Protein AF-A0A5M4AJY7-F1 (afdb_monomer)

Sequence (161 aa):
MRKLVIILLVLPFFTACNQKELKKLKEENAQLTQIAQKRDSTINDFVESFQAIAANLDSIKVKEKLISVQAAGEQTADSKTQVLNDLNLVKSQLNKNKADLADLNNKLKNSWYRNSKLKKLTESLQRQIQEKEESVANLTSQVAALNGKVDNLNGQVAELK

Nearest PDB structures (foldseek):
  6r2g-assembly1_A  TM=5.603E-01  e=1.953E-02  Human immunodeficiency virus 1
  6z6f-assembly1_C  TM=4.896E-01  e=7.354E+00  Saccharomyces cerevisiae S288C
  8ts7-assembly1_B  TM=2.475E-01  e=8.684E+00  Homo sapiens

pLDDT: mean 84.33, std 14.58, range [39.09, 98.19]

Radius of gyration: 32.58 Å; Cα contacts (8 Å, |Δi|>4): 68; chains: 1; bounding box: 84×26×102 Å

Secondary structure (DSSP, 8-state):
-HHHHHHHHHHHHHHHHHHHHHHHHHHHHHHHHHHHHHHHHHHHHHHHHHHHHHHHHHHHHHHHHHHHHHHHS---HHHHHHHHHHHHHHHHHHHHHHHHHHHHHHHHHH-SS--HHHHHHHHHHHHHHHHHHHHHHHHHHHHHHHHHHHHHHHHHHHHT-

Mean predicted aligned error: 9.87 Å

Foldseek 3Di:
DVVVVVVVVCVVVVVVVVVVVVVVVVVVVVVVVVVVVVVVVLVVVLVVLLVVLVVLLVVLVVLLVVLVVLLVDDDDPVSLVVSVVSLVVSVVSLVVSVVSLVVSVVSLVPDPDNDPVSVVSSVVSVVSSVVSVVSSVVSVVSSVVSVVVVVVVVVVVVVVD

Structure (mmCIF, N/CA/C/O backbone):
data_AF-A0A5M4AJY7-F1
#
_entry.id   AF-A0A5M4AJY7-F1
#
loop_
_atom_site.group_PDB
_atom_site.id
_atom_site.type_symbol
_atom_site.label_atom_id
_atom_site.label_alt_id
_atom_site.label_comp_id
_atom_site.label_asym_id
_atom_site.label_entity_id
_atom_site.label_seq_id
_atom_site.pdbx_PDB_ins_code
_atom_site.Cartn_x
_atom_site.Cartn_y
_atom_site.Cartn_z
_atom_site.occupancy
_atom_site.B_iso_or_equiv
_atom_site.auth_seq_id
_atom_site.auth_comp_id
_atom_site.auth_asym_id
_atom_site.auth_atom_id
_atom_site.pdbx_PDB_model_num
ATOM 1 N N . MET A 1 1 ? 49.028 14.891 -63.695 1.00 53.78 1 MET A N 1
ATOM 2 C CA . MET A 1 1 ? 47.656 15.362 -63.383 1.00 53.78 1 MET A CA 1
ATOM 3 C C . MET A 1 1 ? 46.596 14.255 -63.414 1.00 53.78 1 MET A C 1
ATOM 5 O O . MET A 1 1 ? 45.848 14.161 -62.456 1.00 53.78 1 MET A O 1
ATOM 9 N N . ARG A 1 2 ? 46.564 13.348 -64.409 1.00 56.50 2 ARG A N 1
ATOM 10 C CA . ARG A 1 2 ? 45.576 12.237 -64.463 1.00 56.50 2 ARG A CA 1
ATOM 11 C C . ARG A 1 2 ? 45.556 11.308 -63.231 1.00 56.50 2 ARG A C 1
ATOM 13 O O . ARG A 1 2 ? 44.486 10.900 -62.805 1.00 56.50 2 ARG A O 1
ATOM 20 N N . LYS A 1 3 ? 46.713 11.024 -62.616 1.00 57.00 3 LYS A N 1
ATOM 21 C CA . LYS A 1 3 ? 46.808 10.163 -61.416 1.00 57.00 3 LYS A CA 1
ATOM 22 C C . LYS A 1 3 ? 46.271 10.817 -60.128 1.00 57.00 3 LYS A C 1
ATOM 24 O O . LYS A 1 3 ? 45.820 10.105 -59.244 1.00 57.00 3 LYS A O 1
ATOM 29 N N . LEU A 1 4 ? 46.272 12.153 -60.039 1.00 66.38 4 LEU A N 1
ATOM 30 C CA . LEU A 1 4 ? 45.750 12.888 -58.875 1.00 66.38 4 LEU A CA 1
ATOM 31 C C . LEU A 1 4 ? 44.217 12.976 -58.893 1.00 66.38 4 LEU A C 1
ATOM 33 O O . LEU A 1 4 ? 43.587 12.905 -57.843 1.00 66.38 4 LEU A O 1
ATOM 37 N N . VAL A 1 5 ? 43.615 13.046 -60.085 1.00 67.56 5 VAL A N 1
ATOM 38 C CA . VAL A 1 5 ? 42.151 13.045 -60.261 1.00 67.56 5 VAL A CA 1
ATOM 39 C C . VAL A 1 5 ? 41.536 11.717 -59.805 1.00 67.56 5 VAL A C 1
ATOM 41 O O . VAL A 1 5 ? 40.481 11.712 -59.183 1.00 67.56 5 VAL A O 1
ATOM 44 N N . ILE A 1 6 ? 42.222 10.594 -60.041 1.00 65.00 6 ILE A N 1
ATOM 45 C CA . ILE A 1 6 ? 41.761 9.263 -59.615 1.00 65.00 6 ILE A CA 1
ATOM 46 C C . ILE A 1 6 ? 41.786 9.133 -58.083 1.00 65.00 6 ILE A C 1
ATOM 48 O O . ILE A 1 6 ? 40.860 8.581 -57.504 1.00 65.00 6 ILE A O 1
ATOM 52 N N . ILE A 1 7 ? 42.793 9.695 -57.408 1.00 65.94 7 ILE A N 1
ATOM 53 C CA . ILE A 1 7 ? 42.890 9.659 -55.938 1.00 65.94 7 ILE A CA 1
ATOM 54 C C . ILE A 1 7 ? 41.793 10.519 -55.289 1.00 65.94 7 ILE A C 1
ATOM 56 O O . ILE A 1 7 ? 41.154 10.080 -54.335 1.00 65.94 7 ILE A O 1
ATOM 60 N N . LEU A 1 8 ? 41.517 11.706 -55.841 1.00 66.25 8 LEU A N 1
ATOM 61 C CA . LEU A 1 8 ? 40.470 12.606 -55.340 1.00 66.25 8 LEU A CA 1
ATOM 62 C C . LEU A 1 8 ? 39.055 12.009 -55.490 1.00 66.25 8 LEU A C 1
ATOM 64 O O . LEU A 1 8 ? 38.184 12.266 -54.663 1.00 66.25 8 LEU A O 1
ATOM 68 N N . LEU A 1 9 ? 38.836 11.187 -56.520 1.00 63.81 9 LEU A N 1
ATOM 69 C CA . LEU A 1 9 ? 37.535 10.584 -56.826 1.00 63.81 9 LEU A CA 1
ATOM 70 C C . LEU A 1 9 ? 37.232 9.326 -55.987 1.00 63.81 9 LEU A C 1
ATOM 72 O O . LEU A 1 9 ? 36.068 8.984 -55.794 1.00 63.81 9 LEU A O 1
ATOM 76 N N . VAL A 1 10 ? 38.259 8.662 -55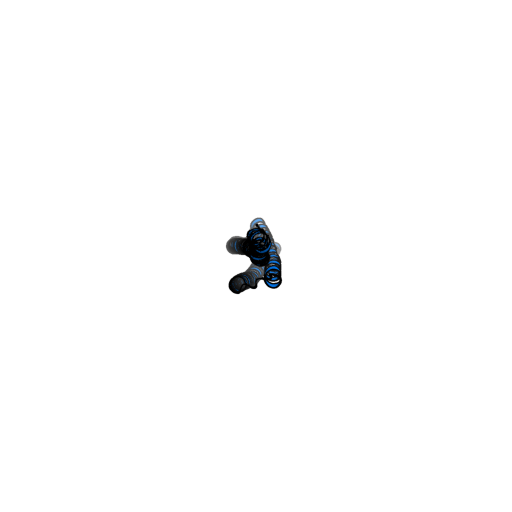.442 1.00 62.34 10 VAL A N 1
ATOM 77 C CA . VAL A 1 10 ? 38.122 7.431 -54.635 1.00 62.34 10 VAL A CA 1
ATOM 78 C C . VAL A 1 10 ? 38.022 7.722 -53.125 1.00 62.34 10 VAL A C 1
ATOM 80 O O . VAL A 1 10 ? 37.412 6.953 -52.383 1.00 62.34 10 VAL A O 1
ATOM 83 N N . LEU A 1 11 ? 38.535 8.866 -52.663 1.00 62.34 11 LEU A N 1
ATOM 84 C CA . LEU A 1 11 ? 38.454 9.334 -51.269 1.00 62.34 11 LEU A CA 1
ATOM 85 C C . LEU A 1 11 ? 37.031 9.382 -50.654 1.00 62.34 11 LEU A C 1
ATOM 87 O O . LEU A 1 11 ? 36.881 8.932 -49.516 1.00 62.34 11 LEU A O 1
ATOM 91 N N . PRO A 1 12 ? 35.971 9.851 -51.347 1.00 63.47 12 PRO A N 1
ATOM 92 C CA . PRO A 1 12 ? 34.622 9.877 -50.770 1.00 63.47 12 PRO A CA 1
ATOM 93 C C . PRO A 1 12 ? 33.947 8.495 -50.677 1.00 63.47 12 PRO A C 1
ATOM 95 O O . PRO A 1 12 ? 32.970 8.346 -49.945 1.00 63.47 12 PRO A O 1
ATOM 98 N N . PHE A 1 13 ? 34.457 7.463 -51.362 1.00 60.03 13 PHE A N 1
ATOM 99 C CA . PHE A 1 13 ? 33.889 6.110 -51.271 1.00 60.03 13 PHE A CA 1
ATOM 100 C C . PHE A 1 13 ? 34.256 5.391 -49.963 1.00 60.03 13 PHE A C 1
ATOM 102 O O . PHE A 1 13 ? 33.486 4.554 -49.492 1.00 60.03 13 PHE A O 1
ATOM 109 N N . PHE A 1 14 ? 35.378 5.749 -49.327 1.00 60.59 14 PHE A N 1
ATOM 110 C CA . PHE A 1 14 ? 35.806 5.142 -48.060 1.00 60.59 14 PHE A CA 1
ATOM 111 C C . PHE A 1 14 ? 35.078 5.706 -46.826 1.00 60.59 14 PHE A C 1
ATOM 113 O O . PHE A 1 14 ? 34.968 5.016 -45.815 1.00 60.59 14 PHE A O 1
ATOM 120 N N . THR A 1 15 ? 34.525 6.921 -46.890 1.00 63.16 15 THR A N 1
ATOM 121 C CA . THR A 1 15 ? 33.803 7.539 -45.759 1.00 63.16 15 THR A CA 1
ATOM 122 C C . THR A 1 15 ? 32.317 7.164 -45.709 1.00 63.16 15 THR A C 1
ATOM 124 O O . THR A 1 15 ? 31.714 7.171 -44.634 1.00 63.16 15 THR A O 1
ATOM 127 N N . ALA A 1 16 ? 31.727 6.764 -46.840 1.00 62.34 16 ALA A N 1
ATOM 128 C CA . ALA A 1 16 ? 30.310 6.405 -46.938 1.00 62.34 16 ALA A CA 1
ATOM 129 C C . ALA A 1 16 ? 29.946 5.085 -46.221 1.00 62.34 16 ALA A C 1
ATOM 131 O O . ALA A 1 16 ? 28.812 4.930 -45.762 1.00 62.34 16 ALA A O 1
ATOM 132 N N . CYS A 1 17 ? 30.890 4.142 -46.095 1.00 62.62 17 CYS A N 1
ATOM 133 C CA . CYS A 1 17 ? 30.642 2.847 -45.446 1.00 62.62 17 CYS A CA 1
ATOM 134 C C . CYS A 1 17 ? 30.515 2.988 -43.914 1.00 62.62 17 CYS A C 1
ATOM 136 O O . CYS A 1 17 ? 29.561 2.486 -43.322 1.00 62.62 17 CYS A O 1
ATOM 138 N N . ASN A 1 18 ? 31.378 3.801 -43.292 1.00 72.88 18 ASN A N 1
ATOM 139 C CA . ASN A 1 18 ? 31.342 4.062 -41.847 1.00 72.88 18 ASN A CA 1
ATOM 140 C C . ASN A 1 18 ? 30.140 4.915 -41.412 1.00 72.88 18 ASN A C 1
ATOM 142 O O . ASN A 1 18 ? 29.710 4.843 -40.264 1.00 72.88 18 ASN A O 1
ATOM 146 N N . GLN A 1 19 ? 29.566 5.726 -42.307 1.00 81.31 19 GLN A N 1
ATOM 147 C CA . GLN A 1 19 ? 28.459 6.617 -41.955 1.00 81.31 19 GLN A CA 1
ATOM 148 C C . GLN A 1 19 ? 27.143 5.864 -41.705 1.00 81.31 19 GLN A C 1
ATOM 150 O O . GLN A 1 19 ? 26.366 6.268 -40.838 1.00 81.31 19 GLN A O 1
ATOM 155 N N . LYS A 1 20 ? 26.894 4.759 -42.426 1.00 84.38 20 LYS A N 1
ATOM 156 C CA . LYS A 1 20 ? 25.706 3.912 -42.211 1.00 84.38 20 LYS A CA 1
ATOM 157 C C . LYS A 1 20 ? 25.772 3.186 -40.871 1.00 84.38 20 LYS A C 1
ATOM 159 O O . LYS A 1 20 ? 24.798 3.205 -40.124 1.00 84.38 20 LYS A O 1
ATOM 164 N N . GLU A 1 21 ? 26.922 2.598 -40.557 1.00 86.88 21 GLU A N 1
ATOM 165 C CA . GLU A 1 21 ? 27.152 1.912 -39.284 1.00 86.88 21 GLU A CA 1
ATOM 166 C C . GLU A 1 21 ? 27.113 2.892 -38.105 1.00 86.88 21 GLU A C 1
ATOM 168 O O . GLU A 1 21 ? 26.414 2.645 -37.126 1.00 86.88 21 GLU A O 1
ATOM 173 N N . LEU A 1 22 ? 27.740 4.067 -38.240 1.00 87.88 22 LEU A N 1
ATOM 174 C CA . LEU A 1 22 ? 27.669 5.133 -37.239 1.00 87.88 22 LEU A CA 1
ATOM 175 C C . LEU A 1 22 ? 26.232 5.618 -37.008 1.00 87.88 22 LEU A C 1
ATOM 177 O O . LEU A 1 22 ? 25.845 5.875 -35.869 1.00 87.88 22 LEU A O 1
ATOM 181 N N . LYS A 1 23 ? 25.434 5.764 -38.073 1.00 90.69 23 LYS A N 1
ATOM 182 C CA . LYS A 1 23 ? 24.021 6.143 -37.954 1.00 90.69 23 LYS A CA 1
ATOM 183 C C . LYS A 1 23 ? 23.225 5.065 -37.213 1.00 90.69 23 LYS A C 1
ATOM 185 O O . LYS A 1 23 ? 22.510 5.405 -36.278 1.00 90.69 23 LYS A O 1
ATOM 190 N N . LYS A 1 24 ? 23.418 3.790 -37.564 1.00 92.56 24 LYS A N 1
ATOM 191 C CA . LYS A 1 24 ? 22.776 2.653 -36.889 1.00 92.56 24 LYS A CA 1
ATOM 192 C C . LYS A 1 24 ? 23.150 2.586 -35.404 1.00 92.56 24 LYS A C 1
ATOM 194 O O . LYS A 1 24 ? 22.266 2.504 -34.564 1.00 92.56 24 LYS A O 1
ATOM 199 N N . LEU A 1 25 ? 24.436 2.720 -35.074 1.00 92.38 25 LEU A N 1
ATOM 200 C CA . LEU A 1 25 ? 24.925 2.761 -33.690 1.00 92.38 25 LEU A CA 1
ATOM 201 C C . LEU A 1 25 ? 24.317 3.920 -32.891 1.00 92.38 25 LEU A C 1
ATOM 203 O O . LEU A 1 25 ? 23.956 3.748 -31.730 1.00 92.38 25 LEU A O 1
ATOM 207 N N . LYS A 1 26 ? 24.174 5.105 -33.500 1.00 92.69 26 LYS A N 1
ATOM 208 C CA . LYS A 1 26 ? 23.513 6.252 -32.858 1.00 92.69 26 LYS A CA 1
ATOM 209 C C . LYS A 1 26 ? 22.027 5.996 -32.614 1.00 92.69 26 LYS A C 1
ATOM 211 O O . LYS A 1 26 ? 21.530 6.344 -31.547 1.00 92.69 26 LYS A O 1
ATOM 216 N N . GLU A 1 27 ? 21.332 5.396 -33.575 1.00 95.06 27 GLU A N 1
ATOM 217 C CA . GLU A 1 27 ? 19.918 5.029 -33.439 1.00 95.06 27 GLU A CA 1
ATOM 218 C C . GLU A 1 27 ? 19.717 3.967 -32.349 1.00 95.06 27 GLU A C 1
ATOM 220 O O . GLU A 1 27 ? 18.868 4.146 -31.479 1.00 95.06 27 GLU A O 1
ATOM 225 N N . GLU A 1 28 ? 20.540 2.916 -32.325 1.00 94.81 28 GLU A N 1
ATOM 226 C CA . GLU A 1 28 ? 20.519 1.889 -31.276 1.00 94.81 28 GLU A CA 1
ATOM 227 C C . GLU A 1 28 ? 20.834 2.483 -29.897 1.00 94.81 28 GLU A C 1
ATOM 229 O O . GLU A 1 28 ? 20.140 2.195 -28.924 1.00 94.81 28 GLU A O 1
ATOM 234 N N . ASN A 1 29 ? 21.831 3.366 -29.796 1.00 95.69 29 ASN A N 1
ATOM 235 C CA . ASN A 1 29 ? 22.164 4.036 -28.541 1.00 95.69 29 ASN A CA 1
ATOM 236 C C . ASN A 1 29 ? 21.012 4.927 -28.042 1.00 95.69 29 ASN A C 1
ATOM 238 O O . ASN A 1 29 ? 20.673 4.898 -26.855 1.00 95.69 29 ASN A O 1
ATOM 242 N N . ALA A 1 30 ? 20.361 5.666 -28.945 1.00 94.88 30 ALA A N 1
ATOM 243 C CA . ALA A 1 30 ? 19.185 6.466 -28.619 1.00 94.88 30 ALA A CA 1
ATOM 244 C C . ALA A 1 30 ? 18.017 5.587 -28.139 1.00 94.88 30 ALA A C 1
ATOM 246 O O . ALA A 1 30 ? 17.392 5.899 -27.125 1.00 94.88 30 ALA A O 1
ATOM 247 N N . GLN A 1 31 ? 17.763 4.457 -28.806 1.00 93.88 31 GLN A N 1
ATOM 248 C CA . GLN A 1 31 ? 16.743 3.489 -28.391 1.00 93.88 31 GLN A CA 1
ATOM 249 C C . GLN A 1 31 ? 17.049 2.894 -27.012 1.00 93.88 31 GLN A C 1
ATOM 251 O O . GLN A 1 31 ? 16.179 2.879 -26.143 1.00 93.88 31 GLN A O 1
ATOM 256 N N . LEU A 1 32 ? 18.287 2.452 -26.774 1.00 93.94 32 LEU A N 1
ATOM 257 C CA . LEU A 1 32 ? 18.714 1.926 -25.475 1.00 93.94 32 LEU A CA 1
ATOM 258 C C . LEU A 1 32 ? 18.555 2.967 -24.363 1.00 93.94 32 LEU A C 1
ATOM 260 O O . LEU A 1 32 ? 18.101 2.634 -23.268 1.00 93.94 32 LEU A O 1
ATOM 264 N N . THR A 1 33 ? 18.861 4.232 -24.656 1.00 94.62 33 THR A N 1
ATOM 265 C CA . THR A 1 33 ? 18.693 5.346 -23.715 1.00 94.62 33 THR A CA 1
ATOM 266 C C . THR A 1 33 ? 17.221 5.560 -23.366 1.00 94.62 33 THR A C 1
ATOM 268 O O . THR A 1 33 ? 16.879 5.660 -22.189 1.00 94.62 33 THR A O 1
ATOM 271 N N . GLN A 1 34 ? 16.329 5.552 -24.359 1.00 93.00 34 GLN A N 1
ATOM 272 C CA . GLN A 1 34 ? 14.884 5.665 -24.132 1.00 93.00 34 GLN A CA 1
ATOM 273 C C . GLN A 1 34 ? 14.330 4.488 -23.318 1.00 93.00 34 GLN A C 1
ATOM 275 O O . GLN A 1 34 ? 13.516 4.680 -22.414 1.00 93.00 34 GLN A O 1
ATOM 280 N N . ILE A 1 35 ? 14.784 3.265 -23.604 1.00 89.56 35 ILE A N 1
ATOM 281 C CA . ILE A 1 35 ? 14.399 2.064 -22.853 1.00 89.56 35 ILE A CA 1
ATOM 282 C C . ILE A 1 35 ? 14.857 2.171 -21.393 1.00 89.56 35 ILE A C 1
ATOM 284 O O . ILE A 1 35 ? 14.074 1.870 -20.488 1.00 89.56 35 ILE A O 1
ATOM 288 N N . ALA A 1 36 ? 16.092 2.622 -21.153 1.00 89.06 36 ALA A N 1
ATOM 289 C CA . ALA A 1 36 ? 16.621 2.828 -19.808 1.00 89.06 36 ALA A CA 1
ATOM 290 C C . ALA A 1 36 ? 15.813 3.884 -19.038 1.00 89.06 36 ALA A C 1
ATOM 292 O O . ALA A 1 36 ? 15.354 3.605 -17.934 1.00 89.06 36 ALA A O 1
ATOM 293 N N . GLN A 1 37 ? 15.533 5.038 -19.650 1.00 91.69 37 GLN A N 1
ATOM 294 C CA . GLN A 1 37 ? 14.707 6.089 -19.046 1.00 91.69 37 GLN A CA 1
ATOM 295 C C . GLN A 1 37 ? 13.296 5.593 -18.705 1.00 91.69 37 GLN A C 1
ATOM 297 O O . GLN A 1 37 ? 12.801 5.820 -17.600 1.00 91.69 37 GLN A O 1
ATOM 302 N N . LYS A 1 38 ? 12.655 4.857 -19.623 1.00 88.62 38 LYS A N 1
ATOM 303 C CA . LYS A 1 38 ? 11.323 4.281 -19.392 1.00 88.62 38 LYS A CA 1
ATOM 304 C C . LYS A 1 38 ? 11.333 3.262 -18.253 1.00 88.62 38 LYS A C 1
ATOM 306 O O . LYS A 1 38 ? 10.395 3.219 -17.458 1.00 88.62 38 LYS A O 1
ATOM 311 N N . ARG A 1 39 ? 12.380 2.436 -18.171 1.00 88.31 39 ARG A N 1
ATOM 312 C CA . ARG A 1 39 ? 12.570 1.481 -17.072 1.00 88.31 39 ARG A CA 1
ATOM 313 C C . ARG A 1 39 ? 12.695 2.204 -15.737 1.00 88.31 39 ARG A C 1
ATOM 315 O O . ARG A 1 39 ? 12.022 1.812 -14.792 1.00 88.31 39 ARG A O 1
ATOM 322 N N . ASP A 1 40 ? 13.536 3.228 -15.670 1.00 89.75 40 ASP A N 1
ATOM 323 C CA . ASP A 1 40 ? 13.813 3.939 -14.425 1.00 89.75 40 ASP A CA 1
ATOM 324 C C . ASP A 1 40 ? 12.562 4.680 -13.931 1.00 89.75 40 ASP A C 1
ATOM 326 O O . ASP A 1 40 ? 12.200 4.545 -12.766 1.00 89.75 40 ASP A O 1
ATOM 330 N N . SER A 1 41 ? 11.815 5.330 -14.830 1.00 89.69 41 SER A N 1
ATOM 331 C CA . SER A 1 41 ? 10.500 5.904 -14.501 1.00 89.69 41 SER A CA 1
ATOM 332 C C . SER A 1 41 ? 9.514 4.843 -13.997 1.00 89.69 41 SER A C 1
ATOM 334 O O . SER A 1 41 ? 8.898 5.038 -12.959 1.00 89.69 41 SER A O 1
ATOM 336 N N . THR A 1 42 ? 9.429 3.677 -14.649 1.00 86.56 42 THR A N 1
ATOM 337 C CA . THR A 1 42 ? 8.541 2.585 -14.197 1.00 86.56 42 THR A CA 1
ATOM 338 C C . THR A 1 42 ? 8.918 2.078 -12.798 1.00 86.56 42 THR A C 1
ATOM 340 O O . THR A 1 42 ? 8.0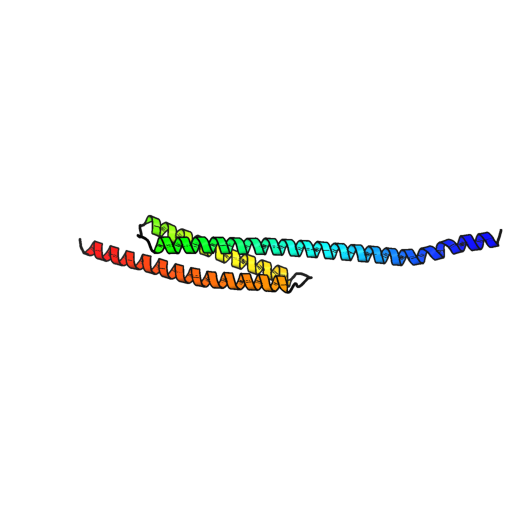46 1.729 -12.003 1.00 86.56 42 THR A O 1
ATOM 343 N N . ILE A 1 43 ? 10.217 2.003 -12.492 1.00 90.19 43 ILE A N 1
ATOM 344 C CA . ILE A 1 43 ? 10.703 1.592 -11.169 1.00 90.19 43 ILE A CA 1
ATOM 345 C C . ILE A 1 43 ? 10.348 2.648 -10.121 1.00 90.19 43 ILE A C 1
ATOM 347 O O . ILE A 1 43 ? 9.885 2.273 -9.047 1.00 90.19 43 ILE A O 1
ATOM 351 N N . ASN A 1 44 ? 10.527 3.933 -10.427 1.00 92.00 44 ASN A N 1
ATOM 352 C CA . ASN A 1 44 ? 10.189 5.017 -9.507 1.00 92.00 44 ASN A CA 1
ATOM 353 C C . ASN A 1 44 ? 8.691 5.025 -9.187 1.00 92.00 44 ASN A C 1
ATOM 355 O O . ASN A 1 44 ? 8.332 4.940 -8.015 1.00 92.00 44 ASN A O 1
ATOM 359 N N . ASP A 1 45 ? 7.832 4.973 -10.207 1.00 89.94 45 ASP A N 1
ATOM 360 C CA . ASP A 1 45 ? 6.376 4.920 -10.032 1.00 89.94 45 ASP A CA 1
ATOM 361 C C . ASP A 1 45 ? 5.950 3.710 -9.179 1.00 89.94 45 ASP A C 1
ATOM 363 O O . ASP A 1 45 ? 5.044 3.792 -8.342 1.00 89.94 45 ASP A O 1
ATOM 367 N N . PHE A 1 46 ? 6.613 2.561 -9.375 1.00 91.69 46 PHE A N 1
ATOM 368 C CA . PHE A 1 46 ? 6.381 1.371 -8.560 1.00 91.69 46 PHE A CA 1
ATOM 369 C C . PHE A 1 46 ? 6.782 1.604 -7.102 1.00 91.69 46 PHE A C 1
ATOM 371 O O . PHE A 1 46 ? 6.023 1.248 -6.202 1.00 91.69 46 PHE A O 1
ATOM 378 N N . VAL A 1 47 ? 7.975 2.156 -6.857 1.00 92.81 47 VAL A N 1
ATOM 379 C CA . VAL A 1 47 ? 8.494 2.396 -5.503 1.00 92.81 47 VAL A CA 1
ATOM 380 C C . VAL A 1 47 ? 7.607 3.384 -4.754 1.00 92.81 47 VAL A C 1
ATOM 382 O O . VAL A 1 47 ? 7.273 3.123 -3.601 1.00 92.81 47 VAL A O 1
ATOM 385 N N . GLU A 1 48 ? 7.164 4.455 -5.407 1.00 94.88 48 GLU A N 1
ATOM 386 C CA . GLU A 1 48 ? 6.238 5.430 -4.825 1.00 94.88 48 GLU A CA 1
ATOM 387 C C . GLU A 1 48 ? 4.901 4.781 -4.449 1.00 94.88 48 GLU A C 1
ATOM 389 O O . GLU A 1 48 ? 4.435 4.909 -3.315 1.00 94.88 48 GLU A O 1
ATOM 394 N N . SER A 1 49 ? 4.316 4.003 -5.366 1.00 94.06 49 SER A N 1
ATOM 395 C CA . SER A 1 49 ? 3.063 3.277 -5.113 1.00 94.06 49 SER A CA 1
ATOM 396 C C . SER A 1 49 ? 3.219 2.269 -3.968 1.00 94.06 49 SER A C 1
ATOM 398 O O . SER A 1 49 ? 2.364 2.165 -3.090 1.00 94.06 49 SER A O 1
ATOM 400 N N . PHE A 1 50 ? 4.339 1.541 -3.941 1.00 95.12 50 PHE A N 1
ATOM 401 C CA . PHE A 1 50 ? 4.664 0.599 -2.874 1.00 95.12 50 PHE A CA 1
ATOM 402 C C . PHE A 1 50 ? 4.763 1.301 -1.514 1.00 95.12 50 PHE A C 1
ATOM 404 O O . PHE A 1 50 ? 4.178 0.831 -0.538 1.00 95.12 50 PHE A O 1
ATOM 411 N N . GLN A 1 51 ? 5.479 2.426 -1.447 1.00 96.50 51 GLN A N 1
ATOM 412 C CA . GLN A 1 51 ? 5.643 3.208 -0.221 1.00 96.50 51 GLN A CA 1
ATOM 413 C C . GLN A 1 51 ? 4.311 3.762 0.280 1.00 96.50 51 GLN A C 1
ATOM 415 O O . GLN A 1 51 ? 4.048 3.699 1.479 1.00 96.50 51 GLN A O 1
ATOM 420 N N . ALA A 1 52 ? 3.454 4.250 -0.618 1.00 96.94 52 ALA A N 1
ATOM 421 C CA . ALA A 1 52 ? 2.133 4.754 -0.259 1.00 96.94 52 ALA A CA 1
ATOM 422 C C . ALA A 1 52 ? 1.261 3.665 0.390 1.00 96.94 52 ALA A C 1
ATOM 424 O O . ALA A 1 52 ? 0.686 3.898 1.457 1.00 96.94 52 ALA A O 1
ATOM 425 N N . ILE A 1 53 ? 1.214 2.465 -0.203 1.00 97.50 53 ILE A N 1
ATOM 426 C CA . ILE A 1 53 ? 0.465 1.326 0.354 1.00 97.50 53 ILE A CA 1
ATOM 427 C C . ILE A 1 53 ? 1.059 0.908 1.705 1.00 97.50 53 ILE A C 1
ATOM 429 O O . ILE A 1 53 ? 0.323 0.742 2.676 1.00 97.50 53 ILE A O 1
ATOM 433 N N . ALA A 1 54 ? 2.385 0.766 1.791 1.00 97.00 54 ALA A N 1
ATOM 434 C CA . ALA A 1 54 ? 3.064 0.370 3.025 1.00 97.00 54 ALA A CA 1
ATOM 435 C C . ALA A 1 54 ? 2.806 1.365 4.172 1.00 97.00 54 ALA A C 1
ATOM 437 O O . ALA A 1 54 ? 2.396 0.963 5.259 1.00 97.00 54 ALA A O 1
ATOM 438 N N . ALA A 1 55 ? 2.950 2.667 3.914 1.00 97.69 55 ALA A N 1
ATOM 439 C CA . ALA A 1 55 ? 2.681 3.708 4.902 1.00 97.69 55 ALA A CA 1
ATOM 440 C C . ALA A 1 55 ? 1.211 3.713 5.351 1.00 97.69 55 ALA A C 1
ATOM 442 O O . ALA A 1 55 ? 0.906 3.934 6.526 1.00 97.69 55 ALA A O 1
ATOM 443 N N . ASN A 1 56 ? 0.279 3.447 4.432 1.00 97.62 56 ASN A N 1
ATOM 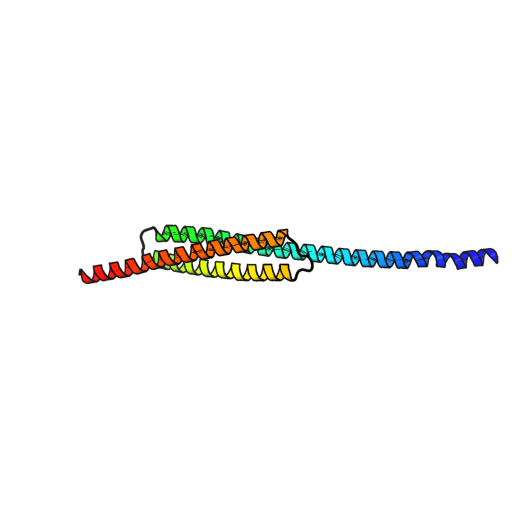444 C CA . ASN A 1 56 ? -1.128 3.347 4.785 1.00 97.62 56 ASN A CA 1
ATOM 445 C C . ASN A 1 56 ? -1.425 2.108 5.651 1.00 97.62 56 ASN A C 1
ATOM 447 O O . ASN A 1 56 ? -2.167 2.222 6.625 1.00 97.62 56 ASN A O 1
ATOM 451 N N . LEU A 1 57 ? -0.809 0.957 5.363 1.00 97.75 57 LEU A N 1
ATOM 452 C CA . LEU A 1 57 ? -0.905 -0.247 6.200 1.00 97.75 57 LEU A CA 1
ATOM 453 C C . LEU A 1 57 ? -0.360 -0.024 7.618 1.00 97.75 57 LEU A C 1
ATOM 455 O O . LEU A 1 57 ? -0.968 -0.484 8.590 1.00 97.75 57 LEU A O 1
ATOM 459 N N . ASP A 1 58 ? 0.734 0.723 7.756 1.00 97.25 58 ASP A N 1
ATOM 460 C CA . ASP A 1 58 ? 1.262 1.117 9.064 1.00 97.25 58 ASP A CA 1
ATOM 461 C C . ASP A 1 58 ? 0.287 2.033 9.816 1.00 97.25 58 ASP A C 1
ATOM 463 O O . ASP A 1 58 ? 0.037 1.839 11.009 1.00 97.25 58 ASP A O 1
ATOM 467 N N . SER A 1 59 ? -0.337 2.987 9.117 1.00 96.56 59 SER A N 1
ATOM 468 C CA . SER A 1 59 ? -1.376 3.846 9.697 1.00 96.56 59 SER A CA 1
ATOM 469 C C . SER A 1 59 ? -2.582 3.036 10.188 1.00 96.56 59 SER A C 1
ATOM 471 O O . SER A 1 59 ? -3.039 3.238 11.317 1.00 96.56 59 SER A O 1
ATOM 473 N N . ILE A 1 60 ? -3.043 2.065 9.389 1.00 96.75 60 ILE A N 1
ATOM 474 C CA . ILE A 1 60 ? -4.101 1.121 9.771 1.00 96.75 60 ILE A CA 1
ATOM 475 C C . ILE A 1 60 ? -3.712 0.385 11.052 1.00 96.75 60 ILE A C 1
ATOM 477 O O . ILE A 1 60 ? -4.485 0.381 12.005 1.00 96.75 60 ILE A O 1
ATOM 481 N N . LYS A 1 61 ? -2.494 -0.165 11.128 1.00 96.50 61 LYS A N 1
ATOM 482 C CA . LYS A 1 61 ? -2.014 -0.894 12.312 1.00 96.50 61 LYS A CA 1
ATOM 483 C C . LYS A 1 61 ? -2.072 -0.048 13.586 1.00 96.50 61 LYS A C 1
ATOM 485 O O . LYS A 1 61 ? -2.447 -0.554 14.644 1.00 96.50 61 LYS A O 1
ATOM 490 N N . VAL A 1 62 ? -1.693 1.227 13.503 1.00 96.38 62 VAL A N 1
ATOM 491 C CA . VAL A 1 62 ? -1.762 2.148 14.647 1.00 96.38 62 VAL A CA 1
ATOM 492 C C . VAL A 1 62 ? -3.214 2.398 15.054 1.00 96.38 62 VAL A C 1
ATOM 494 O O . VAL A 1 62 ? -3.532 2.324 16.242 1.00 96.38 62 VAL A O 1
ATOM 497 N N . LYS A 1 63 ? -4.107 2.640 14.086 1.00 94.81 63 LYS A N 1
ATOM 498 C CA . LYS A 1 63 ? -5.538 2.848 14.351 1.00 94.81 63 LYS A CA 1
ATOM 499 C C . LYS A 1 63 ? -6.216 1.618 14.944 1.00 94.81 63 LYS A C 1
ATOM 501 O O . LYS A 1 63 ? -6.955 1.750 15.909 1.00 94.81 63 LYS A O 1
ATOM 506 N N . GLU A 1 64 ? -5.924 0.427 14.437 1.00 94.56 64 GLU A N 1
ATOM 507 C CA . GLU A 1 64 ? -6.419 -0.834 14.997 1.00 94.56 64 GLU A CA 1
ATOM 508 C C . GLU A 1 64 ? -6.020 -1.009 16.466 1.00 94.56 64 GLU A C 1
ATOM 510 O O . GLU A 1 64 ? -6.848 -1.382 17.297 1.00 94.56 64 GLU A O 1
ATOM 515 N N . LYS A 1 65 ? -4.766 -0.685 16.813 1.00 94.75 65 LYS A N 1
ATOM 516 C CA . LYS A 1 65 ? -4.299 -0.722 18.205 1.00 94.75 65 LYS A CA 1
ATOM 517 C C . LYS A 1 65 ? -5.062 0.273 19.080 1.00 94.75 65 LYS A C 1
ATOM 519 O O . LYS A 1 65 ? -5.436 -0.069 20.198 1.00 94.75 65 LYS A O 1
ATOM 524 N N . LEU A 1 66 ? -5.294 1.485 18.580 1.00 92.12 66 LEU A N 1
ATOM 525 C CA . LEU A 1 66 ? -6.067 2.508 19.283 1.00 92.12 66 LEU A CA 1
ATOM 526 C C . LEU A 1 66 ? -7.506 2.035 19.525 1.00 92.12 66 LEU A C 1
ATOM 528 O O . LEU A 1 66 ? -7.968 2.090 20.662 1.00 92.12 66 LEU A O 1
ATOM 532 N N . ILE A 1 67 ? -8.168 1.498 18.496 1.00 91.50 67 ILE A N 1
ATOM 533 C CA . ILE A 1 67 ? -9.517 0.923 18.594 1.00 91.50 67 ILE A CA 1
ATOM 534 C C . ILE A 1 67 ? -9.551 -0.177 19.657 1.00 91.50 67 ILE A C 1
ATOM 536 O O . ILE A 1 67 ? -10.435 -0.181 20.506 1.00 91.50 67 ILE A O 1
ATOM 540 N N . SER A 1 68 ? -8.572 -1.087 19.647 1.00 91.06 68 SER A N 1
ATOM 541 C CA . SER A 1 68 ? -8.489 -2.180 20.621 1.00 91.06 68 SER A CA 1
ATOM 542 C C . SER A 1 68 ? -8.357 -1.673 22.063 1.00 91.06 68 SER A C 1
ATOM 544 O O . SER A 1 68 ? -9.047 -2.176 22.947 1.00 91.06 68 SER A O 1
ATOM 546 N N . VAL A 1 69 ? -7.526 -0.653 22.305 1.00 90.75 69 VAL A N 1
ATOM 547 C CA . VAL A 1 69 ? -7.373 -0.043 23.639 1.00 90.75 69 VAL A CA 1
ATOM 548 C C . VAL A 1 69 ? -8.658 0.661 24.073 1.00 90.75 69 VAL A C 1
ATOM 550 O O . VAL A 1 69 ? -9.098 0.485 25.207 1.00 90.75 69 VAL A O 1
ATOM 553 N N . GLN A 1 70 ? -9.280 1.430 23.178 1.00 87.69 70 GLN A N 1
ATOM 554 C CA . GLN A 1 70 ? -10.527 2.134 23.474 1.00 87.69 70 GLN A CA 1
ATOM 555 C C . GLN A 1 70 ? -11.674 1.169 23.764 1.00 87.69 70 GLN A C 1
ATOM 557 O O . GLN A 1 70 ? -12.415 1.395 24.712 1.00 87.69 70 GLN A O 1
ATOM 562 N N . ALA A 1 71 ? -11.788 0.080 23.003 1.00 85.06 71 ALA A N 1
ATOM 563 C CA . ALA A 1 71 ? -12.811 -0.946 23.184 1.00 85.06 71 ALA A CA 1
ATOM 564 C C . ALA A 1 71 ? -12.647 -1.747 24.492 1.00 85.06 71 ALA A C 1
ATOM 566 O O . ALA A 1 71 ? -13.628 -2.262 25.022 1.00 85.06 71 ALA A O 1
ATOM 567 N N . ALA A 1 72 ? -11.428 -1.849 25.030 1.00 85.19 72 ALA A N 1
ATOM 568 C CA . ALA A 1 72 ? -11.162 -2.524 26.302 1.00 85.19 72 ALA A CA 1
ATOM 569 C C . ALA A 1 72 ? -11.433 -1.644 27.541 1.00 85.19 72 ALA A C 1
ATOM 571 O O . ALA A 1 72 ? -11.546 -2.171 28.647 1.00 85.19 72 ALA A O 1
ATOM 572 N N . GLY A 1 73 ? -11.501 -0.319 27.371 1.00 83.25 73 GLY A N 1
ATOM 573 C CA . GLY A 1 73 ? -11.761 0.638 28.449 1.00 83.25 73 GLY A CA 1
ATOM 574 C C . GLY A 1 73 ? -13.245 0.798 28.797 1.00 83.25 73 GLY A C 1
ATOM 575 O O . GLY A 1 73 ? -14.113 0.097 28.275 1.00 83.25 73 GLY A O 1
ATOM 576 N N . GLU A 1 74 ? -13.550 1.758 29.671 1.00 79.00 74 GLU A N 1
ATOM 577 C CA . GLU A 1 74 ? -14.931 2.125 29.996 1.00 79.00 74 GLU A CA 1
ATOM 578 C C . GLU A 1 74 ? -15.641 2.728 28.769 1.00 79.00 74 GLU A C 1
ATOM 580 O O . GLU A 1 74 ? -15.143 3.649 28.115 1.00 79.00 74 GLU A O 1
ATOM 585 N N . GLN A 1 75 ? -16.804 2.170 28.424 1.00 81.38 75 GLN A N 1
ATOM 586 C CA . GLN A 1 75 ? -17.527 2.509 27.199 1.00 81.38 75 GLN A CA 1
ATOM 587 C C . GLN A 1 75 ? -18.557 3.612 27.461 1.00 81.38 75 GLN A C 1
ATOM 589 O O . GLN A 1 75 ? -19.706 3.329 27.803 1.00 81.38 75 GLN A O 1
ATOM 594 N N . THR A 1 76 ? -18.163 4.869 27.262 1.00 83.12 76 THR A N 1
ATOM 595 C CA . THR A 1 76 ? -19.097 5.998 27.180 1.00 83.12 76 THR A CA 1
ATOM 596 C C . THR A 1 76 ? -19.754 6.048 25.793 1.00 83.12 76 THR A C 1
ATOM 598 O O . THR A 1 76 ? -19.286 5.424 24.838 1.00 83.12 76 THR A O 1
ATOM 601 N N . ALA A 1 77 ? -20.861 6.782 25.647 1.00 81.31 77 ALA A N 1
ATOM 602 C CA . ALA A 1 77 ? -21.507 6.962 24.340 1.00 81.31 77 ALA A CA 1
ATOM 603 C C . ALA A 1 77 ? -20.557 7.604 23.305 1.00 81.31 77 ALA A C 1
ATOM 605 O O . ALA A 1 77 ? -20.511 7.190 22.141 1.00 81.31 77 ALA A O 1
ATOM 606 N N . ASP A 1 78 ? -19.744 8.560 23.755 1.00 84.56 78 ASP A N 1
ATOM 607 C CA . ASP A 1 78 ? -18.753 9.250 22.931 1.00 84.56 78 ASP A CA 1
ATOM 608 C C . ASP A 1 78 ? -17.620 8.311 22.502 1.00 84.56 78 ASP A C 1
ATOM 610 O O . ASP A 1 78 ? -17.279 8.265 21.317 1.00 84.56 78 ASP A O 1
ATOM 614 N N . SER A 1 79 ? -17.071 7.504 23.424 1.00 85.75 79 SER A N 1
ATOM 615 C CA . SER A 1 79 ? -15.974 6.584 23.093 1.00 85.75 79 SER A CA 1
ATOM 616 C C . SER A 1 79 ? -16.412 5.499 22.107 1.00 85.75 79 SER A C 1
ATOM 618 O O . SER A 1 79 ? -15.676 5.186 21.171 1.00 85.75 79 SER A O 1
ATOM 620 N N . LYS A 1 80 ? -17.650 5.005 22.216 1.00 84.75 80 LYS A N 1
ATOM 621 C CA . LYS A 1 80 ? -18.244 4.086 21.231 1.00 84.75 80 LYS A CA 1
ATOM 622 C C . LYS A 1 80 ? -18.372 4.705 19.846 1.00 84.75 80 LYS A C 1
ATOM 624 O O . LYS A 1 80 ? -18.029 4.073 18.846 1.00 84.75 80 LYS A O 1
ATOM 629 N N . THR A 1 81 ? -18.871 5.937 19.781 1.00 87.38 81 THR A N 1
ATOM 630 C CA . THR A 1 81 ? -19.037 6.657 18.513 1.00 87.38 81 THR A CA 1
ATOM 631 C C . THR A 1 81 ? -17.683 6.859 17.840 1.00 87.38 81 THR A C 1
ATOM 633 O O . THR A 1 81 ? -17.540 6.616 16.640 1.00 87.38 81 THR A O 1
ATOM 636 N N . GLN A 1 82 ? -16.659 7.222 18.617 1.00 89.44 82 GLN A N 1
ATOM 637 C CA . GLN A 1 82 ? -15.295 7.344 18.118 1.00 89.44 82 GLN A CA 1
ATOM 638 C C . GLN A 1 82 ? -14.754 6.010 17.584 1.00 89.44 82 GLN A C 1
ATOM 640 O O . GLN A 1 82 ? -14.259 5.971 16.458 1.00 89.44 82 GLN A O 1
ATOM 645 N N . VAL A 1 83 ? -14.905 4.916 18.336 1.00 90.75 83 VAL A N 1
ATOM 646 C CA . VAL A 1 83 ? -14.472 3.573 17.919 1.00 90.75 83 VAL A CA 1
ATOM 647 C C . VAL A 1 83 ? -15.116 3.158 16.591 1.00 90.75 83 VAL A C 1
ATOM 649 O O . VAL A 1 83 ? -14.430 2.643 15.706 1.00 90.75 83 VAL A O 1
ATOM 652 N N . LEU A 1 84 ? -16.415 3.414 16.411 1.00 89.00 84 LEU A N 1
ATOM 653 C CA . LEU A 1 84 ? -17.122 3.121 15.159 1.00 89.00 84 LEU A CA 1
ATOM 654 C C . LEU A 1 84 ? -16.599 3.965 13.987 1.00 89.00 84 LEU A C 1
ATOM 656 O O . LEU A 1 84 ? -16.392 3.439 12.890 1.00 89.00 84 LEU A O 1
ATOM 660 N N . ASN A 1 85 ? -16.348 5.255 14.216 1.00 89.38 85 ASN A N 1
ATOM 661 C CA . ASN A 1 85 ? -15.795 6.151 13.202 1.00 89.38 85 ASN A CA 1
ATOM 662 C C . ASN A 1 85 ? -14.380 5.736 12.783 1.00 89.38 85 ASN A C 1
ATOM 664 O O . ASN A 1 85 ? -14.092 5.642 11.587 1.00 89.38 85 ASN A O 1
ATOM 668 N N . ASP A 1 86 ? -13.512 5.433 13.748 1.00 91.94 86 ASP A N 1
ATOM 669 C CA . ASP A 1 86 ? -12.152 4.974 13.478 1.00 91.94 86 ASP A CA 1
ATOM 670 C C . ASP A 1 86 ? -12.146 3.622 12.751 1.00 91.94 86 ASP A C 1
ATOM 672 O O . ASP A 1 86 ? -11.377 3.441 11.804 1.00 91.94 86 ASP A O 1
ATOM 676 N N . LEU A 1 87 ? -13.046 2.699 13.108 1.00 90.69 87 LEU A N 1
ATOM 677 C CA . LEU A 1 87 ? -13.198 1.420 12.411 1.00 90.69 87 LEU A CA 1
ATOM 678 C C . LEU A 1 87 ? -13.643 1.604 10.951 1.00 90.69 87 LEU A C 1
ATOM 680 O O . LEU A 1 87 ? -13.128 0.932 10.055 1.00 90.69 87 LEU A O 1
ATOM 684 N N . ASN A 1 88 ? -14.574 2.523 10.688 1.00 88.31 88 ASN A N 1
ATOM 685 C CA . ASN A 1 88 ? -15.001 2.848 9.325 1.00 88.31 88 ASN A CA 1
ATOM 686 C C . ASN A 1 88 ? -13.864 3.472 8.507 1.00 88.31 88 ASN A C 1
ATOM 688 O O . ASN A 1 88 ? -13.682 3.130 7.335 1.00 88.31 88 ASN A O 1
ATOM 692 N N . LEU A 1 89 ? -13.061 4.337 9.128 1.00 91.62 89 LEU A N 1
ATOM 693 C CA . LEU A 1 89 ? -11.886 4.918 8.489 1.00 91.62 89 LEU A CA 1
ATOM 694 C C . LEU A 1 89 ? -10.847 3.844 8.142 1.00 91.62 89 LEU A C 1
ATOM 696 O O . LEU A 1 89 ? -10.364 3.818 7.011 1.00 91.62 89 LEU A O 1
ATOM 700 N N . VAL A 1 90 ? -10.567 2.918 9.063 1.00 93.50 90 VAL A N 1
ATOM 701 C CA . VAL A 1 90 ? -9.678 1.773 8.816 1.00 93.50 90 VAL A CA 1
ATOM 702 C C . VAL A 1 90 ? -10.173 0.923 7.640 1.00 93.50 90 VAL A C 1
ATOM 704 O O . VAL A 1 90 ? -9.390 0.606 6.746 1.00 93.50 90 VAL A O 1
ATOM 707 N N . LYS A 1 91 ? -11.474 0.606 7.578 1.00 89.25 91 LYS A N 1
ATOM 708 C CA . LYS A 1 91 ? -12.069 -0.139 6.450 1.00 89.25 91 LYS A CA 1
ATOM 709 C C . LYS A 1 91 ? -11.897 0.593 5.119 1.00 89.25 91 LYS A C 1
ATOM 711 O O . LYS A 1 91 ? -11.544 -0.024 4.116 1.00 89.25 91 LYS A O 1
ATOM 716 N N . SER A 1 92 ? -12.123 1.905 5.109 1.00 91.19 92 SER A N 1
ATOM 717 C CA . SER A 1 92 ? -11.943 2.740 3.917 1.00 91.19 92 SER A CA 1
ATOM 718 C C . SER A 1 92 ? -10.487 2.744 3.437 1.00 91.19 92 SER A C 1
ATOM 720 O O . SER A 1 92 ? -10.214 2.503 2.260 1.00 91.19 92 SER A O 1
ATOM 722 N N . GLN A 1 93 ? -9.538 2.927 4.358 1.00 93.81 93 GLN A N 1
ATOM 723 C CA . GLN A 1 93 ? -8.104 2.890 4.066 1.00 93.81 93 GLN A CA 1
ATOM 724 C C . GLN A 1 93 ? -7.658 1.520 3.534 1.00 93.81 93 GLN A C 1
ATOM 726 O O . GLN A 1 93 ? -6.934 1.444 2.543 1.00 93.81 93 GLN A O 1
ATOM 731 N N . LEU A 1 94 ? -8.157 0.429 4.119 1.00 93.56 94 LEU A N 1
ATOM 732 C CA . LEU A 1 94 ? -7.846 -0.921 3.658 1.00 93.56 94 LEU A CA 1
ATOM 733 C C . LEU A 1 94 ? -8.380 -1.185 2.242 1.00 93.56 94 LEU A C 1
ATOM 735 O O . LEU A 1 94 ? -7.670 -1.743 1.405 1.00 93.56 94 LEU A O 1
ATOM 739 N N . ASN A 1 95 ? -9.595 -0.724 1.938 1.00 92.81 95 ASN A N 1
ATOM 740 C CA . ASN A 1 95 ? -10.154 -0.802 0.587 1.00 92.81 95 ASN A CA 1
ATOM 741 C C . ASN A 1 95 ? -9.340 0.012 -0.423 1.00 92.81 95 ASN A C 1
ATOM 743 O O . ASN A 1 95 ? -9.118 -0.456 -1.541 1.00 92.81 95 ASN A O 1
ATOM 747 N N . LYS A 1 96 ? -8.851 1.192 -0.027 1.00 94.88 96 LYS A N 1
ATOM 748 C CA . LYS A 1 96 ? -7.934 1.979 -0.856 1.00 94.88 96 LYS A CA 1
ATOM 749 C C . LYS A 1 96 ? -6.652 1.196 -1.159 1.00 94.88 96 LYS A C 1
ATOM 751 O O . LYS A 1 96 ? -6.303 1.064 -2.325 1.00 94.88 96 LYS A O 1
ATOM 756 N N . ASN A 1 97 ? -6.023 0.582 -0.155 1.00 97.25 97 ASN A N 1
ATOM 757 C CA . ASN A 1 97 ? -4.823 -0.239 -0.369 1.00 97.25 97 ASN A CA 1
ATOM 758 C C . ASN A 1 97 ? -5.063 -1.400 -1.337 1.00 97.25 97 ASN A C 1
ATOM 760 O O . ASN A 1 97 ? -4.185 -1.722 -2.134 1.00 97.25 97 ASN A O 1
ATOM 764 N N . LYS A 1 98 ? -6.248 -2.023 -1.304 1.00 96.56 98 LYS A N 1
ATOM 765 C CA . LYS A 1 98 ? -6.620 -3.079 -2.261 1.00 96.56 98 LYS A CA 1
ATOM 766 C C . LYS A 1 98 ? -6.694 -2.551 -3.691 1.00 96.56 98 LYS A C 1
ATOM 768 O O . LYS A 1 98 ? -6.207 -3.215 -4.605 1.00 96.56 98 LYS A O 1
ATOM 773 N N . ALA A 1 99 ? -7.291 -1.376 -3.882 1.00 96.00 99 ALA A N 1
ATOM 774 C CA . ALA A 1 99 ? -7.366 -0.733 -5.190 1.00 96.00 99 ALA A CA 1
ATOM 775 C C . ALA A 1 99 ? -5.969 -0.345 -5.702 1.00 96.00 99 ALA A C 1
ATOM 777 O O . ALA A 1 99 ? -5.608 -0.701 -6.824 1.00 96.00 99 ALA A O 1
ATOM 778 N N . ASP A 1 100 ? -5.158 0.286 -4.852 1.00 95.62 100 ASP A N 1
ATOM 779 C CA . ASP A 1 100 ? -3.795 0.709 -5.184 1.00 95.62 100 AS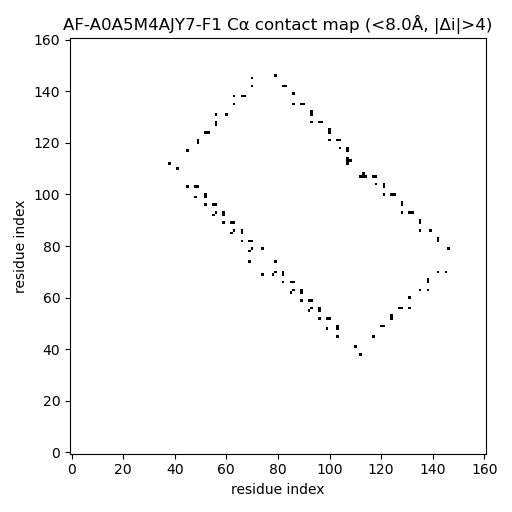P A CA 1
ATOM 780 C C . ASP A 1 100 ? -2.895 -0.504 -5.493 1.00 95.62 100 ASP A C 1
ATOM 782 O O . ASP A 1 100 ? -2.112 -0.486 -6.444 1.00 95.62 100 ASP A O 1
ATOM 786 N N . LEU A 1 101 ? -3.045 -1.614 -4.758 1.00 96.44 101 LEU A N 1
ATOM 787 C CA . LEU A 1 101 ? -2.323 -2.857 -5.036 1.00 96.44 101 LEU A CA 1
ATOM 788 C C . LEU A 1 101 ? -2.752 -3.498 -6.365 1.00 96.44 101 LEU A C 1
ATOM 790 O O . LEU A 1 101 ? -1.911 -4.043 -7.086 1.00 96.44 101 LEU A O 1
ATOM 794 N N . ALA A 1 102 ? -4.042 -3.446 -6.702 1.00 95.56 102 ALA A N 1
ATOM 795 C CA . ALA A 1 102 ? -4.540 -3.941 -7.982 1.00 95.56 102 ALA A CA 1
ATOM 796 C C . ALA A 1 102 ? -3.966 -3.128 -9.153 1.00 95.56 102 ALA A C 1
ATOM 798 O O . ALA A 1 102 ? -3.511 -3.718 -10.138 1.00 95.56 102 ALA A O 1
ATOM 799 N N . ASP A 1 103 ? -3.916 -1.800 -9.022 1.00 93.38 103 ASP A N 1
ATOM 800 C CA . ASP A 1 103 ? -3.266 -0.915 -9.992 1.00 93.38 103 ASP A CA 1
ATOM 801 C C . ASP A 1 103 ? -1.766 -1.221 -1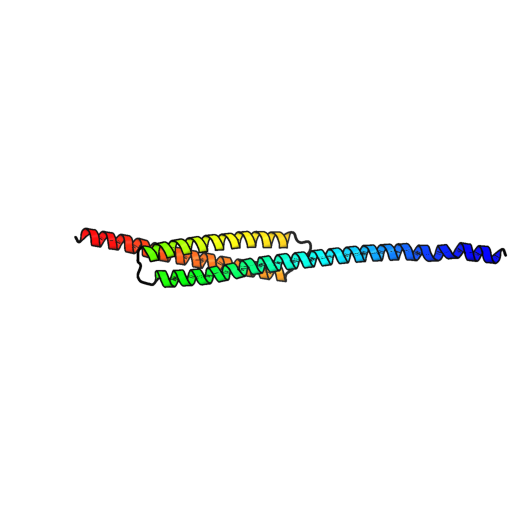0.122 1.00 93.38 103 ASP A C 1
ATOM 803 O O . ASP A 1 103 ? -1.267 -1.448 -11.228 1.00 93.38 103 ASP A O 1
ATOM 807 N N . LEU A 1 104 ? -1.058 -1.361 -8.997 1.00 92.25 104 LEU A N 1
ATOM 808 C CA . LEU A 1 104 ? 0.360 -1.728 -8.973 1.00 92.25 104 LEU A CA 1
ATOM 809 C C . LEU A 1 104 ? 0.626 -3.067 -9.680 1.00 92.25 104 LEU A C 1
ATOM 811 O O . LEU A 1 104 ? 1.577 -3.200 -10.456 1.00 92.25 104 LEU A O 1
ATOM 815 N N . ASN A 1 105 ? -0.235 -4.063 -9.458 1.00 91.69 105 ASN A N 1
ATOM 816 C CA . ASN A 1 105 ? -0.148 -5.365 -10.114 1.00 91.69 105 ASN A CA 1
ATOM 817 C C . ASN A 1 105 ? -0.413 -5.264 -11.628 1.00 91.69 105 ASN A C 1
ATOM 819 O O . ASN A 1 105 ? 0.268 -5.916 -12.421 1.00 91.69 105 ASN A O 1
ATOM 823 N N . ASN A 1 106 ? -1.366 -4.428 -12.048 1.00 91.12 106 ASN A N 1
ATOM 824 C CA . ASN A 1 106 ? -1.646 -4.180 -13.463 1.00 91.12 106 ASN A CA 1
ATOM 825 C C . ASN A 1 106 ? -0.470 -3.482 -14.157 1.00 91.12 106 ASN A C 1
ATOM 827 O O . ASN A 1 106 ? -0.039 -3.931 -15.222 1.00 91.12 106 ASN A O 1
ATOM 831 N N . LYS A 1 107 ? 0.112 -2.455 -13.527 1.00 87.25 107 LYS A N 1
ATOM 832 C CA . LYS A 1 107 ? 1.333 -1.785 -14.001 1.00 87.25 107 LYS A CA 1
ATOM 833 C C . LYS A 1 107 ? 2.481 -2.779 -14.180 1.00 87.25 107 LYS A C 1
ATOM 835 O O . LYS A 1 107 ? 3.123 -2.793 -15.228 1.00 87.25 107 LYS A O 1
ATOM 840 N N . LEU A 1 108 ? 2.691 -3.677 -13.215 1.00 87.94 108 LEU A N 1
ATOM 841 C CA . LEU A 1 108 ? 3.739 -4.698 -13.298 1.00 87.94 108 LEU A CA 1
ATOM 842 C C . LEU A 1 108 ? 3.495 -5.722 -14.422 1.00 87.94 108 LEU A C 1
ATOM 844 O O . LEU A 1 108 ? 4.442 -6.122 -15.099 1.00 87.94 108 LEU A O 1
ATOM 848 N N . LYS A 1 109 ? 2.243 -6.149 -14.639 1.00 87.56 109 LYS A N 1
ATOM 849 C CA . LYS A 1 109 ? 1.875 -7.093 -15.714 1.00 87.56 109 LYS A CA 1
ATOM 850 C C . LYS A 1 109 ? 2.038 -6.492 -17.111 1.00 87.56 109 LYS A C 1
ATOM 852 O O . LYS A 1 109 ? 2.456 -7.206 -18.025 1.00 87.56 109 LYS A O 1
ATOM 857 N N . ASN A 1 110 ? 1.708 -5.208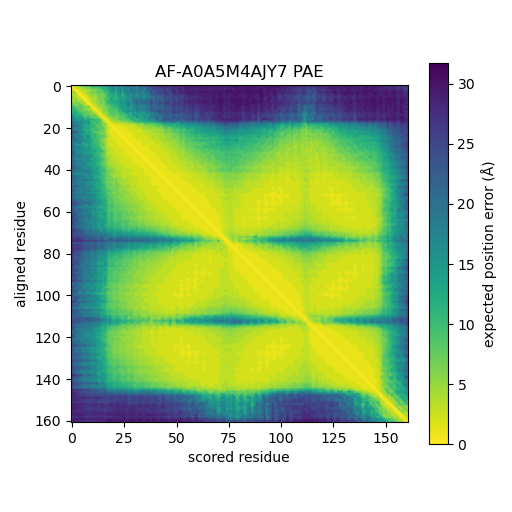 -17.252 1.00 85.75 110 ASN A N 1
ATOM 858 C CA . ASN A 1 110 ? 1.735 -4.474 -18.518 1.00 85.75 110 ASN A CA 1
ATOM 859 C C . ASN A 1 110 ? 3.098 -3.833 -18.817 1.00 85.75 110 ASN A C 1
ATOM 861 O O . ASN A 1 110 ? 3.348 -3.401 -19.941 1.00 85.75 110 ASN A O 1
ATOM 865 N N . SER A 1 111 ? 3.994 -3.780 -17.830 1.00 81.44 111 SER A N 1
ATOM 866 C CA . SER A 1 111 ? 5.375 -3.354 -18.025 1.00 81.44 111 SER A CA 1
ATOM 867 C C . SER A 1 111 ? 6.095 -4.285 -19.006 1.00 81.44 111 SER A C 1
ATOM 869 O O . SER A 1 111 ? 6.084 -5.510 -18.857 1.00 81.44 111 SER A O 1
ATOM 871 N N . TRP A 1 112 ? 6.796 -3.691 -19.981 1.00 75.31 112 TRP A N 1
ATOM 872 C CA . TRP A 1 112 ? 7.714 -4.415 -20.872 1.00 75.31 112 TRP A CA 1
ATOM 873 C C . TRP A 1 112 ? 8.814 -5.144 -20.078 1.00 75.31 112 TRP A C 1
ATOM 875 O O . TRP A 1 112 ? 9.328 -6.178 -20.502 1.00 75.31 112 TRP A O 1
ATOM 885 N N . TYR A 1 113 ? 9.148 -4.610 -18.901 1.00 75.50 113 TYR A N 1
ATOM 886 C CA . TYR A 1 113 ? 10.140 -5.127 -17.977 1.00 75.50 113 TYR A CA 1
ATOM 887 C C . TYR A 1 113 ? 9.448 -5.847 -16.814 1.00 75.50 113 TYR A C 1
ATOM 889 O O . TYR A 1 113 ? 8.927 -5.225 -15.884 1.00 75.50 113 TYR A O 1
ATOM 897 N N . ARG A 1 114 ? 9.450 -7.183 -16.855 1.00 75.94 114 ARG A N 1
ATOM 898 C CA . ARG A 1 114 ? 8.927 -8.028 -15.774 1.00 75.94 114 ARG A CA 1
ATOM 899 C C . ARG A 1 114 ? 10.014 -8.259 -14.734 1.00 75.94 114 ARG A C 1
ATOM 901 O O . ARG A 1 114 ? 10.919 -9.065 -14.938 1.00 75.94 114 ARG A O 1
ATOM 908 N N . ASN A 1 115 ? 9.927 -7.560 -13.608 1.00 85.06 115 ASN A N 1
ATOM 909 C CA . ASN A 1 115 ? 10.903 -7.685 -12.532 1.00 85.06 115 ASN A CA 1
ATOM 910 C C . ASN A 1 115 ? 10.399 -8.628 -11.428 1.00 85.06 115 ASN A C 1
ATOM 912 O O . ASN A 1 115 ? 9.389 -8.370 -10.771 1.00 85.06 115 ASN A O 1
ATOM 916 N N . SER A 1 116 ? 11.134 -9.717 -11.193 1.00 89.56 116 SER A N 1
ATOM 917 C CA . SER A 1 116 ? 10.782 -10.727 -10.188 1.00 89.56 116 SER A CA 1
ATOM 918 C C . SER A 1 116 ? 10.856 -10.214 -8.745 1.00 89.56 116 SER A C 1
ATOM 920 O O . SER A 1 116 ? 10.105 -10.695 -7.899 1.00 89.56 116 SER A O 1
ATOM 922 N N . LYS A 1 117 ? 11.718 -9.232 -8.445 1.00 90.62 117 LYS A N 1
ATOM 923 C CA . LYS A 1 117 ? 11.789 -8.603 -7.116 1.00 90.62 117 LYS A CA 1
ATOM 924 C C . LYS A 1 117 ? 10.567 -7.722 -6.867 1.00 90.62 117 LYS A C 1
ATOM 926 O O . LYS A 1 117 ? 9.962 -7.844 -5.810 1.00 90.62 117 LYS A O 1
ATOM 931 N N . LEU A 1 118 ? 10.165 -6.911 -7.851 1.00 91.31 118 LEU A N 1
ATOM 932 C CA . LEU A 1 118 ? 8.946 -6.096 -7.753 1.00 91.31 118 LEU A CA 1
ATOM 933 C C . LEU A 1 118 ? 7.713 -6.986 -7.546 1.00 91.31 118 LEU A C 1
ATOM 935 O O . LEU A 1 118 ? 6.918 -6.726 -6.651 1.00 91.31 118 LEU A O 1
ATOM 939 N N . LYS A 1 119 ? 7.626 -8.118 -8.262 1.00 92.44 119 LYS A N 1
ATOM 940 C CA . LYS A 1 119 ? 6.569 -9.122 -8.046 1.00 92.44 119 LYS A CA 1
ATOM 941 C C . LYS A 1 119 ? 6.521 -9.630 -6.602 1.00 92.44 119 LYS A C 1
ATOM 943 O O . LYS A 1 119 ? 5.450 -9.655 -6.006 1.00 92.44 119 LYS A O 1
ATOM 948 N N . LYS A 1 120 ? 7.672 -9.992 -6.024 1.00 94.62 120 LYS A N 1
ATOM 949 C CA . LYS A 1 120 ? 7.757 -10.445 -4.623 1.00 94.62 120 LYS A CA 1
ATOM 950 C C . LYS A 1 120 ? 7.333 -9.360 -3.629 1.00 94.62 120 LYS A C 1
ATOM 952 O O . LYS A 1 120 ? 6.722 -9.675 -2.611 1.00 94.62 120 LYS A O 1
ATOM 957 N N . LEU A 1 121 ? 7.642 -8.093 -3.908 1.00 94.31 121 LEU A N 1
ATOM 958 C CA . LEU A 1 121 ? 7.202 -6.967 -3.079 1.00 94.31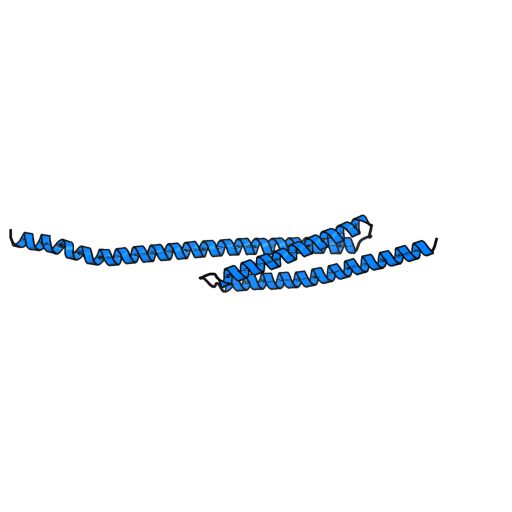 121 LEU A CA 1
ATOM 959 C C . LEU A 1 121 ? 5.680 -6.782 -3.145 1.00 94.31 121 LEU A C 1
ATOM 961 O O . LEU A 1 121 ? 5.044 -6.651 -2.103 1.00 94.31 121 LEU A O 1
ATOM 965 N N . THR A 1 122 ? 5.083 -6.861 -4.337 1.00 94.88 122 THR A N 1
ATOM 966 C CA . THR A 1 122 ? 3.621 -6.836 -4.522 1.00 94.88 122 THR A CA 1
ATOM 967 C C . THR A 1 122 ? 2.937 -7.990 -3.782 1.00 94.88 122 THR A C 1
ATOM 969 O O . THR A 1 122 ? 1.948 -7.777 -3.089 1.00 94.88 122 THR A O 1
ATOM 972 N N . GLU A 1 123 ? 3.485 -9.206 -3.857 1.00 95.62 123 GLU A N 1
ATOM 973 C CA . GLU A 1 123 ? 2.986 -10.362 -3.094 1.00 95.62 123 GLU A CA 1
ATOM 974 C C . GLU A 1 123 ? 3.103 -10.160 -1.578 1.00 95.62 123 GLU A C 1
ATOM 976 O O . GLU A 1 123 ? 2.242 -10.602 -0.819 1.00 95.62 123 GLU A O 1
ATOM 981 N N . SER A 1 124 ? 4.153 -9.474 -1.122 1.00 97.00 124 SER A N 1
ATOM 982 C CA . SER A 1 124 ? 4.301 -9.110 0.286 1.00 97.00 124 SER A CA 1
ATOM 983 C C . SER A 1 124 ? 3.202 -8.150 0.746 1.00 97.00 124 SER A C 1
ATOM 985 O O . SER A 1 124 ? 2.598 -8.385 1.790 1.00 97.00 124 SER A O 1
ATOM 987 N N . LEU A 1 125 ? 2.899 -7.111 -0.041 1.00 97.38 125 LEU A N 1
ATOM 988 C CA . LEU A 1 125 ? 1.789 -6.195 0.249 1.00 97.38 125 LEU A CA 1
ATOM 989 C C . LEU A 1 125 ? 0.439 -6.921 0.244 1.00 97.38 125 LEU A C 1
ATOM 991 O O . LEU A 1 125 ? -0.381 -6.678 1.122 1.00 97.38 125 LEU A O 1
ATOM 995 N N . GLN A 1 126 ? 0.227 -7.847 -0.697 1.00 97.75 126 GLN A N 1
ATOM 996 C CA . GLN A 1 126 ? -0.999 -8.648 -0.761 1.00 97.75 126 GLN A CA 1
ATOM 997 C C . GLN A 1 126 ? -1.241 -9.430 0.533 1.00 97.75 126 GLN A C 1
ATOM 999 O O . GLN A 1 126 ? -2.361 -9.428 1.039 1.00 97.75 126 GLN A O 1
ATOM 1004 N N . ARG A 1 127 ? -0.200 -10.078 1.072 1.00 98.19 127 ARG A N 1
ATOM 1005 C CA . ARG A 1 127 ? -0.297 -10.822 2.336 1.00 98.19 127 ARG A CA 1
ATOM 1006 C C . ARG A 1 127 ? -0.586 -9.902 3.517 1.00 98.19 127 ARG A C 1
ATOM 1008 O O . ARG A 1 127 ? -1.490 -10.185 4.288 1.00 98.19 127 ARG A O 1
ATOM 1015 N N . GLN A 1 128 ? 0.111 -8.771 3.610 1.00 97.62 128 GLN A N 1
ATOM 1016 C CA . GLN A 1 128 ? -0.134 -7.798 4.680 1.00 97.62 128 GLN A CA 1
ATOM 1017 C C . GLN A 1 128 ? -1.562 -7.242 4.636 1.00 97.62 128 GLN A C 1
ATOM 1019 O O . GLN A 1 128 ? -2.191 -7.089 5.677 1.00 97.62 128 GLN A O 1
ATOM 1024 N N . ILE A 1 129 ? -2.105 -6.972 3.444 1.00 97.25 129 ILE A N 1
ATOM 1025 C CA . ILE A 1 129 ? -3.508 -6.562 3.292 1.00 97.25 129 ILE A CA 1
ATOM 1026 C C . ILE A 1 129 ? -4.452 -7.656 3.801 1.00 97.25 129 ILE A C 1
ATOM 1028 O O . ILE A 1 129 ? -5.368 -7.334 4.548 1.00 97.25 129 ILE A O 1
ATOM 1032 N N . GLN A 1 130 ? -4.219 -8.924 3.453 1.00 96.50 130 GLN A N 1
ATOM 1033 C CA . GLN A 1 130 ? -5.050 -10.047 3.915 1.00 96.50 130 GLN A CA 1
ATOM 1034 C C . GLN A 1 130 ? -5.027 -10.187 5.443 1.00 96.50 130 GLN A C 1
ATOM 1036 O O . GLN A 1 130 ? -6.079 -10.273 6.069 1.00 96.50 130 GLN A O 1
ATOM 1041 N N . GLU A 1 131 ? -3.845 -10.107 6.058 1.00 97.19 131 GLU A N 1
ATOM 1042 C CA . GLU A 1 131 ? -3.701 -10.105 7.521 1.00 97.19 131 GLU A CA 1
ATOM 1043 C C . GLU A 1 131 ? -4.482 -8.945 8.166 1.00 97.19 131 GLU A C 1
ATOM 1045 O O . GLU A 1 131 ? -5.106 -9.099 9.219 1.00 97.19 131 GLU A O 1
ATOM 1050 N N . LYS A 1 132 ? -4.493 -7.768 7.522 1.00 95.19 132 LYS A N 1
ATOM 1051 C CA . LYS A 1 132 ? -5.294 -6.621 7.969 1.00 95.19 132 LYS A CA 1
ATOM 1052 C C . LYS A 1 132 ? -6.790 -6.813 7.763 1.00 95.19 132 LYS A C 1
ATOM 1054 O O . LYS A 1 132 ? -7.556 -6.372 8.611 1.00 95.19 132 LYS A O 1
ATOM 1059 N N . GLU A 1 133 ? -7.227 -7.488 6.707 1.00 93.44 133 GLU A N 1
ATOM 1060 C CA . GLU A 1 133 ? -8.644 -7.823 6.519 1.00 93.44 133 GLU A CA 1
ATOM 1061 C C . GLU A 1 133 ? -9.159 -8.712 7.654 1.00 93.44 133 GLU A C 1
ATOM 1063 O O . GLU A 1 133 ? -10.208 -8.425 8.233 1.00 93.44 133 GLU A O 1
ATOM 1068 N N . GLU A 1 134 ? -8.392 -9.737 8.026 1.00 94.19 134 GLU A N 1
ATOM 1069 C CA . GLU A 1 134 ? -8.729 -10.633 9.136 1.00 94.19 134 GLU A CA 1
ATOM 1070 C C . GLU A 1 134 ? -8.763 -9.890 10.480 1.00 94.19 134 GLU A C 1
ATOM 1072 O O . GLU A 1 134 ? -9.719 -10.019 11.251 1.00 94.19 134 GLU A O 1
ATOM 1077 N N . SER A 1 135 ? -7.755 -9.054 10.742 1.00 93.75 135 SER A N 1
ATOM 1078 C CA . SER A 1 135 ? -7.681 -8.227 11.951 1.00 93.75 135 SER A CA 1
ATOM 1079 C C . SER A 1 135 ? -8.867 -7.258 12.062 1.00 93.75 135 SER A C 1
ATOM 1081 O O . SER A 1 135 ? -9.537 -7.206 13.098 1.00 93.75 135 SER A O 1
ATOM 1083 N N . VAL A 1 136 ? -9.211 -6.553 10.979 1.00 89.94 136 VAL A N 1
ATOM 1084 C CA . VAL A 1 136 ? -10.355 -5.627 10.939 1.00 89.94 136 VAL A CA 1
ATOM 1085 C C . VAL A 1 136 ? -11.688 -6.359 11.094 1.00 89.94 136 VAL A C 1
ATOM 1087 O O . VAL A 1 136 ? -12.601 -5.836 11.744 1.00 89.94 136 VAL A O 1
ATOM 1090 N N . ALA A 1 137 ? -11.827 -7.566 10.540 1.00 89.12 137 ALA A N 1
ATOM 1091 C CA . ALA A 1 137 ? -13.017 -8.394 10.727 1.00 89.12 137 ALA A CA 1
ATOM 1092 C C . ALA A 1 137 ? -13.184 -8.822 12.195 1.00 89.12 137 ALA A C 1
ATOM 1094 O O . ALA A 1 137 ? -14.284 -8.732 12.755 1.00 89.12 137 ALA A O 1
ATOM 1095 N N . ASN A 1 138 ? -12.086 -9.207 12.849 1.00 91.69 138 ASN A N 1
ATOM 1096 C CA . ASN A 1 138 ? -12.080 -9.538 14.270 1.00 91.69 138 ASN A CA 1
ATOM 1097 C C . ASN A 1 138 ? -12.433 -8.313 15.133 1.00 91.69 138 ASN A C 1
ATOM 1099 O O . ASN A 1 138 ? -13.364 -8.373 15.937 1.00 91.69 138 ASN A O 1
ATOM 1103 N N . LEU A 1 139 ? -11.779 -7.169 14.907 1.00 90.44 139 LEU A N 1
ATOM 1104 C CA . LEU A 1 139 ? -12.091 -5.918 15.610 1.00 90.44 139 LEU A CA 1
ATOM 1105 C C . LEU A 1 139 ? -13.550 -5.499 15.420 1.00 90.44 139 LEU A C 1
ATOM 1107 O O . LEU A 1 139 ? -14.209 -5.115 16.382 1.00 90.44 139 LEU A O 1
ATOM 1111 N N . THR A 1 140 ? -14.086 -5.629 14.203 1.00 87.38 140 THR A N 1
ATOM 1112 C CA . THR A 1 140 ? -15.505 -5.355 13.929 1.00 87.38 140 THR A CA 1
ATOM 1113 C C . THR A 1 140 ? -16.415 -6.229 14.790 1.00 87.38 140 THR A C 1
ATOM 1115 O O . THR A 1 140 ? -17.377 -5.727 15.369 1.00 87.38 140 THR A O 1
ATOM 1118 N N . SER A 1 141 ? -16.097 -7.519 14.906 1.00 88.94 141 SER A N 1
ATOM 1119 C CA . SER A 1 141 ? -16.879 -8.468 15.705 1.00 88.94 141 SER A CA 1
ATOM 1120 C C . SER A 1 141 ? -16.827 -8.134 17.199 1.00 88.94 141 SER A C 1
ATOM 1122 O O . SER A 1 141 ? -17.860 -8.140 17.867 1.00 88.94 141 SER A O 1
ATOM 1124 N N . GLN A 1 142 ? -15.650 -7.771 17.719 1.00 88.00 142 GLN A N 1
ATOM 1125 C CA . GLN A 1 142 ? -15.479 -7.349 19.115 1.00 88.00 142 GLN A CA 1
ATOM 1126 C C . GLN A 1 142 ? -16.271 -6.073 19.430 1.00 88.00 142 GLN A C 1
ATOM 1128 O O . GLN A 1 142 ? -17.000 -6.026 20.421 1.00 88.00 142 GLN A O 1
ATOM 1133 N N . VAL A 1 143 ? -16.187 -5.060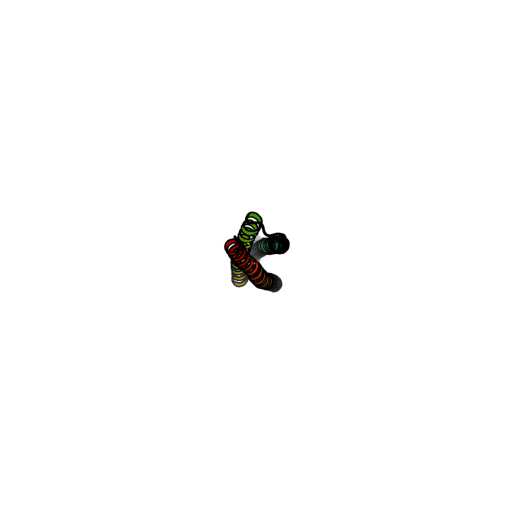 18.563 1.00 86.56 143 VAL A N 1
ATOM 1134 C CA . VAL A 1 143 ? -16.935 -3.801 18.719 1.00 86.56 143 VAL A CA 1
ATOM 1135 C C . VAL A 1 143 ? -18.447 -4.047 18.672 1.00 86.56 143 VAL A C 1
ATOM 1137 O O . VAL A 1 143 ? -19.188 -3.482 19.477 1.00 86.56 143 VAL A O 1
ATOM 1140 N N . ALA A 1 144 ? -18.923 -4.919 17.778 1.00 84.88 144 ALA A N 1
ATOM 1141 C CA . ALA A 1 144 ? -20.339 -5.280 17.701 1.00 84.88 144 ALA A CA 1
ATOM 1142 C C . ALA A 1 144 ? -20.829 -5.991 18.975 1.00 84.88 144 ALA A C 1
ATOM 1144 O O . ALA A 1 144 ? -21.885 -5.641 19.503 1.00 84.88 144 ALA A O 1
ATOM 1145 N N . ALA A 1 145 ? -20.049 -6.939 19.504 1.00 84.69 145 ALA A N 1
ATOM 1146 C CA . ALA A 1 145 ? -20.383 -7.650 20.737 1.00 84.69 145 ALA A CA 1
ATOM 1147 C C . ALA A 1 145 ? -20.454 -6.709 21.952 1.00 84.69 145 ALA A C 1
ATOM 1149 O O . ALA A 1 145 ? -21.364 -6.826 22.773 1.00 84.69 145 ALA A O 1
ATOM 1150 N N . LEU A 1 146 ? -19.530 -5.747 22.051 1.00 78.56 146 LEU A N 1
ATOM 1151 C CA . LEU A 1 146 ? -19.536 -4.733 23.109 1.00 78.56 146 LEU A CA 1
ATOM 1152 C C . LEU A 1 146 ? -20.759 -3.817 23.020 1.00 78.56 146 LEU A C 1
ATOM 1154 O O . LEU A 1 146 ? -21.392 -3.551 24.040 1.00 78.56 146 LEU A O 1
ATOM 1158 N N . ASN A 1 147 ? -21.132 -3.376 21.817 1.00 72.31 147 ASN A N 1
ATOM 1159 C CA . ASN A 1 147 ? -22.330 -2.558 21.636 1.00 72.31 147 ASN A CA 1
ATOM 1160 C C . ASN A 1 147 ? -23.603 -3.331 22.002 1.00 72.31 147 ASN A C 1
ATOM 1162 O O . ASN A 1 147 ? -24.361 -2.861 22.847 1.00 72.31 147 ASN A O 1
ATOM 1166 N N . GLY A 1 148 ? -23.777 -4.551 21.482 1.00 70.00 148 GLY A N 1
ATOM 1167 C CA . GLY A 1 148 ? -24.955 -5.370 21.781 1.00 70.00 148 GLY A CA 1
ATOM 1168 C C . GLY A 1 148 ? -25.085 -5.745 23.263 1.00 70.00 148 GLY A C 1
ATOM 1169 O O . GLY A 1 148 ? -26.190 -5.764 23.804 1.00 70.00 148 GLY A O 1
ATOM 1170 N N . LYS A 1 149 ? -23.966 -5.990 23.960 1.00 60.25 149 LYS A N 1
ATOM 1171 C CA . LYS A 1 149 ? -23.971 -6.255 25.407 1.00 60.25 149 LYS A CA 1
ATOM 1172 C C . LYS A 1 149 ? -24.403 -5.031 26.217 1.00 60.25 149 LYS A C 1
ATOM 1174 O O . LYS A 1 149 ? -25.106 -5.185 27.211 1.00 60.25 149 LYS A O 1
ATOM 1179 N N . VAL A 1 150 ? -24.007 -3.826 25.806 1.00 55.56 150 VAL A N 1
ATOM 1180 C CA . VAL A 1 150 ? -24.415 -2.594 26.497 1.00 55.56 150 VAL A CA 1
ATOM 1181 C C . VAL A 1 150 ? -25.879 -2.253 26.227 1.00 55.56 150 VAL A C 1
ATOM 1183 O O . VAL A 1 150 ? -26.561 -1.830 27.154 1.00 55.56 150 VAL A O 1
ATOM 1186 N N . ASP A 1 151 ? -26.386 -2.486 25.016 1.00 56.19 151 ASP A N 1
ATOM 1187 C CA . ASP A 1 151 ? -27.807 -2.269 24.714 1.00 56.19 151 ASP A CA 1
ATOM 1188 C C . ASP A 1 151 ? -28.697 -3.199 25.558 1.00 56.19 151 ASP A C 1
ATOM 1190 O O . ASP A 1 151 ? -29.718 -2.772 26.097 1.00 56.19 151 ASP A O 1
ATOM 1194 N N . ASN A 1 152 ? -28.258 -4.445 25.770 1.00 53.38 152 ASN A N 1
ATOM 1195 C CA . ASN A 1 152 ? -28.928 -5.398 26.657 1.00 53.38 152 ASN A CA 1
ATOM 1196 C C . ASN A 1 152 ? -28.876 -4.975 28.141 1.00 53.38 152 ASN A C 1
ATOM 1198 O O . ASN A 1 152 ? -29.902 -4.994 28.819 1.00 53.38 152 ASN A O 1
ATOM 1202 N N . LEU A 1 153 ? -27.709 -4.541 28.636 1.00 49.06 153 LEU A N 1
ATOM 1203 C CA . LEU A 1 153 ? -27.544 -4.067 30.019 1.00 49.06 153 LEU A CA 1
ATOM 1204 C C . LEU A 1 153 ? -28.352 -2.788 30.300 1.00 49.06 153 LEU A C 1
ATOM 1206 O O . LEU A 1 153 ? -28.962 -2.675 31.361 1.00 49.06 153 LEU A O 1
ATOM 1210 N N . ASN A 1 154 ? -28.407 -1.844 29.355 1.00 46.69 154 ASN A N 1
ATOM 1211 C CA . ASN A 1 154 ? -29.221 -0.632 29.485 1.00 46.69 154 ASN A CA 1
ATOM 1212 C C . ASN A 1 154 ? -30.725 -0.943 29.495 1.00 46.69 154 ASN A C 1
ATOM 1214 O O . ASN A 1 154 ? -31.466 -0.286 30.225 1.00 46.69 154 ASN A O 1
ATOM 1218 N N . GLY A 1 155 ? -31.170 -1.952 28.738 1.00 49.72 155 GLY A N 1
ATOM 1219 C CA . GLY A 1 155 ? -32.554 -2.435 28.779 1.00 49.72 155 GLY A CA 1
ATOM 1220 C C . GLY A 1 155 ? -32.935 -3.012 30.146 1.00 49.72 155 GLY A C 1
ATOM 1221 O O . GLY A 1 155 ? -33.937 -2.608 30.725 1.00 49.72 155 GLY A O 1
ATOM 1222 N N . GLN A 1 156 ? -32.087 -3.873 30.716 1.00 46.19 156 GLN A N 1
ATOM 1223 C CA . GLN A 1 156 ? -32.329 -4.477 32.036 1.00 46.19 156 GLN A CA 1
ATOM 1224 C C . GLN A 1 156 ? -32.322 -3.448 33.178 1.00 46.19 156 GLN A C 1
ATOM 1226 O O . GLN A 1 156 ? -33.103 -3.555 34.118 1.00 46.19 156 GLN A O 1
ATOM 1231 N N . VAL A 1 157 ? -31.466 -2.424 33.104 1.00 44.91 157 VAL A N 1
ATOM 1232 C CA . VAL A 1 157 ? -31.437 -1.337 34.100 1.00 44.91 157 VAL A CA 1
ATOM 1233 C C . VAL A 1 157 ? -32.666 -0.423 33.992 1.00 44.91 157 VAL A C 1
ATOM 1235 O O . VAL A 1 157 ? -33.093 0.133 35.002 1.00 44.91 157 VAL A O 1
ATOM 1238 N N . ALA A 1 158 ? -33.256 -0.272 32.802 1.00 46.72 158 ALA A N 1
ATOM 1239 C CA . ALA A 1 158 ? -34.498 0.480 32.615 1.00 46.72 158 ALA A CA 1
ATOM 1240 C C . ALA A 1 158 ? -35.740 -0.276 33.127 1.00 46.72 158 ALA A C 1
ATOM 1242 O O . ALA A 1 158 ? -36.682 0.370 33.570 1.00 46.72 158 ALA A O 1
ATOM 1243 N N . GLU A 1 159 ? -35.724 -1.613 33.114 1.00 50.09 159 GLU A N 1
ATOM 1244 C CA . GLU A 1 159 ? -36.791 -2.464 33.674 1.00 50.09 159 GLU A CA 1
ATOM 1245 C C . GLU A 1 159 ? -36.722 -2.617 35.205 1.00 50.09 159 GLU A C 1
ATOM 1247 O O . GLU A 1 159 ? -37.701 -3.014 35.832 1.00 50.09 159 GLU A O 1
ATOM 1252 N N . LEU A 1 160 ? -35.579 -2.297 35.822 1.00 46.47 160 LEU A N 1
ATOM 1253 C CA . LEU A 1 160 ? -35.374 -2.334 37.278 1.00 46.47 160 LEU A CA 1
ATOM 1254 C C . LEU A 1 160 ? -35.681 -0.995 37.985 1.00 46.47 160 LEU A C 1
ATOM 1256 O O . LEU A 1 160 ? -35.343 -0.837 39.160 1.00 46.47 160 LEU A O 1
ATOM 1260 N N . LYS A 1 161 ? -36.299 -0.034 37.290 1.00 39.09 161 LYS A N 1
ATOM 1261 C CA . LYS A 1 161 ? -36.814 1.225 37.852 1.00 39.09 161 LYS A CA 1
ATOM 1262 C C . LYS A 1 161 ? -38.334 1.247 37.833 1.00 39.09 161 LYS A C 1
ATOM 1264 O O . LYS A 1 161 ? -38.893 1.804 38.803 1.00 39.09 161 LYS A O 1
#

Solvent-accessible surface area (backbone atoms only — not comparable to full-atom values): 8900 Å² total; per-residue (Å²): 112,76,72,57,56,56,54,66,68,50,57,66,64,69,56,58,62,57,50,56,53,52,48,50,53,52,52,52,50,52,50,52,49,51,53,50,53,53,50,51,51,54,49,49,57,47,51,52,53,50,49,54,43,53,54,49,52,52,50,39,55,53,50,53,52,51,42,55,56,54,70,72,48,85,81,46,77,68,57,48,53,50,44,53,51,53,51,52,50,42,52,51,53,52,52,48,42,53,52,55,50,52,51,52,51,48,53,49,70,71,36,94,68,75,53,70,67,59,51,52,52,54,53,50,52,52,51,56,5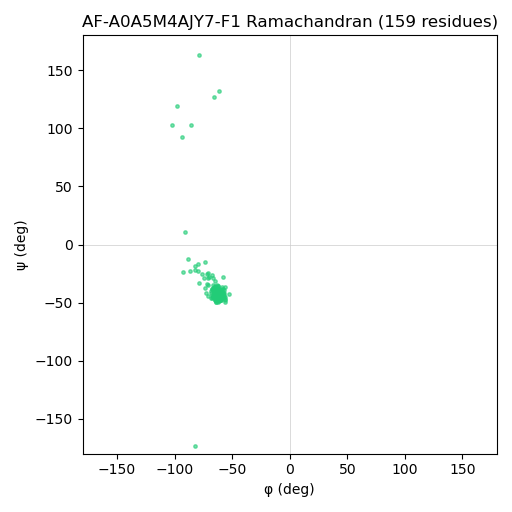1,52,57,47,52,54,51,52,52,50,52,51,52,52,54,50,52,54,50,56,51,49,56,53,52,54,50,56,59,62,74,74,109